Protein AF-A0A939ND04-F1 (afdb_monomer)

InterPro domains:
  IPR038147 Cox superfamily [G3DSA:6.10.200.10] (1-58)

Foldseek 3Di:
DDDVDQKDFLVVVCVVVVDDSVVVVVCVVVVVFDWDDQDPVCPPPTIITGNVVVVVVVCVVPVDDDDD

Structure (mmCIF, N/CA/C/O backbone):
data_AF-A0A939ND04-F1
#
_entry.id   AF-A0A939ND04-F1
#
loop_
_atom_site.group_PDB
_atom_site.id
_atom_site.type_symbol
_atom_site.label_atom_id
_atom_site.label_alt_id
_atom_site.label_comp_id
_atom_site.label_asym_id
_atom_site.label_entity_id
_atom_site.label_seq_id
_atom_site.pdbx_PDB_ins_code
_atom_site.Cartn_x
_atom_site.Cartn_y
_atom_site.Cartn_z
_atom_site.occupancy
_atom_site.B_iso_or_equiv
_atom_site.auth_seq_id
_atom_site.auth_comp_id
_atom_site.auth_asym_id
_atom_site.auth_atom_id
_atom_site.pdbx_PDB_model_num
ATOM 1 N N . MET A 1 1 ? 18.627 6.699 -2.459 1.00 50.34 1 MET A N 1
ATOM 2 C CA . MET A 1 1 ? 17.264 7.192 -2.157 1.00 50.34 1 MET A CA 1
ATOM 3 C C . MET A 1 1 ? 17.105 7.104 -0.650 1.00 50.34 1 MET A C 1
ATOM 5 O O . MET A 1 1 ? 17.196 6.004 -0.133 1.00 50.34 1 MET A O 1
ATOM 9 N N . ASN A 1 2 ? 16.983 8.224 0.066 1.00 56.78 2 ASN A N 1
ATOM 10 C CA . ASN A 1 2 ? 16.814 8.174 1.520 1.00 56.78 2 ASN A CA 1
ATOM 11 C C . ASN A 1 2 ? 15.371 7.749 1.835 1.00 56.78 2 ASN A C 1
ATOM 13 O O . ASN A 1 2 ? 14.443 8.442 1.420 1.00 56.78 2 ASN A O 1
ATOM 17 N N . ILE A 1 3 ? 15.177 6.622 2.524 1.00 62.66 3 ILE A N 1
ATOM 18 C CA . ILE A 1 3 ? 13.857 6.187 3.001 1.00 62.66 3 I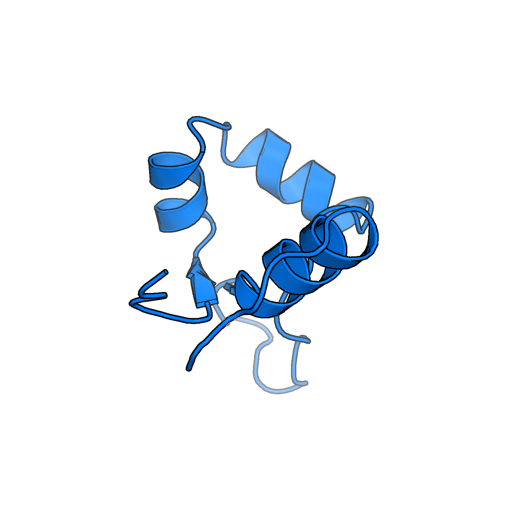LE A CA 1
ATOM 19 C C . ILE A 1 3 ? 13.736 6.664 4.457 1.00 62.66 3 ILE A C 1
ATOM 21 O O . ILE A 1 3 ? 14.259 6.001 5.349 1.00 62.66 3 ILE A O 1
ATOM 25 N N . PRO A 1 4 ? 13.063 7.798 4.736 1.00 63.81 4 PRO A N 1
ATOM 26 C CA . PRO A 1 4 ? 13.046 8.392 6.077 1.00 63.81 4 PRO A CA 1
ATOM 27 C C . PRO A 1 4 ? 12.344 7.509 7.122 1.00 63.81 4 PRO A C 1
ATOM 29 O O . PRO A 1 4 ? 12.597 7.642 8.315 1.00 63.81 4 PRO A O 1
ATOM 32 N N . SER A 1 5 ? 11.463 6.603 6.686 1.00 78.25 5 SER A N 1
ATOM 33 C CA . SER A 1 5 ? 10.883 5.544 7.512 1.00 78.25 5 SER A CA 1
ATOM 34 C C . SER A 1 5 ? 10.501 4.352 6.629 1.00 78.25 5 SER A C 1
ATOM 36 O O . SER A 1 5 ? 9.802 4.550 5.632 1.00 78.25 5 SER A O 1
ATOM 38 N N . PRO A 1 6 ? 10.881 3.110 6.983 1.00 87.31 6 PRO A N 1
ATOM 39 C CA . PRO A 1 6 ? 10.520 1.920 6.208 1.00 87.31 6 PRO A CA 1
ATOM 40 C C . PRO A 1 6 ? 9.017 1.602 6.263 1.00 87.31 6 PRO A C 1
ATOM 42 O O . PRO A 1 6 ? 8.534 0.781 5.483 1.00 87.31 6 PRO A O 1
ATOM 45 N N . TYR A 1 7 ? 8.273 2.257 7.162 1.00 91.06 7 TYR A N 1
ATOM 46 C CA . TYR A 1 7 ? 6.838 2.073 7.331 1.00 91.06 7 TYR A CA 1
ATOM 47 C C . TYR A 1 7 ? 6.069 3.395 7.292 1.00 91.06 7 TYR A C 1
ATOM 49 O O . TYR A 1 7 ? 6.482 4.374 7.918 1.00 91.06 7 TYR A O 1
ATOM 57 N N . LEU A 1 8 ? 4.900 3.385 6.647 1.00 92.88 8 LEU A N 1
ATOM 58 C CA . LEU A 1 8 ? 3.922 4.478 6.679 1.00 92.88 8 LEU A CA 1
ATOM 59 C C . LEU A 1 8 ? 2.559 3.990 7.167 1.00 92.88 8 LEU A C 1
ATOM 61 O O . LEU A 1 8 ? 2.142 2.876 6.870 1.00 92.88 8 LEU A O 1
ATOM 65 N N . THR A 1 9 ? 1.822 4.839 7.881 1.00 93.50 9 THR A N 1
ATOM 66 C CA . THR A 1 9 ? 0.393 4.595 8.123 1.00 93.50 9 THR A CA 1
ATOM 67 C C . THR A 1 9 ? -0.411 4.775 6.833 1.00 93.50 9 THR A C 1
ATOM 69 O O . THR A 1 9 ? 0.061 5.401 5.883 1.00 93.50 9 THR A O 1
ATOM 72 N N . ILE A 1 10 ? -1.662 4.301 6.810 1.00 94.25 10 ILE A N 1
ATOM 73 C CA . ILE A 1 10 ? -2.595 4.571 5.699 1.00 94.25 10 ILE A CA 1
ATOM 74 C C . ILE A 1 10 ? -2.753 6.083 5.475 1.00 94.25 10 ILE A C 1
ATOM 76 O O . ILE A 1 10 ? -2.797 6.530 4.334 1.00 94.25 10 ILE A O 1
ATOM 80 N N . GLU A 1 11 ? -2.804 6.882 6.546 1.00 94.88 11 GLU A N 1
ATOM 81 C CA . GLU A 1 11 ? -2.836 8.346 6.462 1.00 94.88 11 GLU A CA 1
ATOM 82 C C . GLU A 1 11 ? -1.640 8.899 5.686 1.00 94.88 11 GLU A C 1
ATOM 84 O O . GLU A 1 11 ? -1.827 9.627 4.714 1.00 94.88 11 GLU A O 1
ATOM 89 N N . ALA A 1 12 ? -0.423 8.554 6.110 1.00 94.12 12 ALA A N 1
ATOM 90 C CA . ALA A 1 12 ? 0.791 9.095 5.515 1.00 94.12 12 ALA A CA 1
ATOM 91 C C . ALA A 1 12 ? 0.974 8.603 4.074 1.00 94.12 12 ALA A C 1
ATOM 93 O O . ALA A 1 12 ? 1.348 9.379 3.200 1.00 94.12 12 ALA A O 1
ATOM 94 N N . PHE A 1 13 ? 0.639 7.340 3.802 1.00 94.12 13 PHE A N 1
ATOM 95 C CA . PHE A 1 13 ? 0.686 6.790 2.451 1.00 94.12 13 PHE A CA 1
ATOM 96 C C . PHE A 1 13 ? -0.353 7.432 1.525 1.00 94.12 13 PHE A C 1
ATOM 98 O O . PHE A 1 13 ? -0.062 7.678 0.360 1.00 94.12 13 PHE A O 1
ATOM 105 N N . SER A 1 14 ? -1.545 7.760 2.033 1.00 96.44 14 SER A N 1
ATOM 106 C CA . SER A 1 14 ? -2.565 8.500 1.279 1.00 96.44 14 SER A CA 1
ATOM 107 C C . SER A 1 14 ? -2.075 9.892 0.887 1.00 96.44 14 SER A C 1
ATOM 109 O O . SER A 1 14 ? -2.227 10.281 -0.266 1.00 96.44 14 SER A O 1
ATOM 111 N N . GLN A 1 15 ? -1.412 10.609 1.800 1.00 95.19 15 GLN A N 1
ATOM 112 C CA . GLN A 1 15 ? -0.794 11.901 1.478 1.00 95.19 15 GLN A CA 1
ATOM 113 C C . GLN A 1 15 ? 0.360 11.761 0.476 1.00 95.19 15 GLN A C 1
ATOM 115 O O . GLN A 1 15 ? 0.493 12.583 -0.422 1.00 95.19 15 GLN A O 1
ATOM 120 N N . HIS A 1 16 ? 1.176 10.713 0.609 1.00 90.94 16 HIS A N 1
ATOM 121 C CA . HIS A 1 16 ? 2.323 10.468 -0.265 1.00 90.94 16 HIS A CA 1
ATOM 122 C C . HIS A 1 16 ? 1.924 10.067 -1.696 1.00 90.94 16 HIS A C 1
ATOM 124 O O . HIS A 1 16 ? 2.526 10.535 -2.654 1.00 90.94 16 HIS A O 1
ATOM 130 N N . SER A 1 17 ? 0.922 9.195 -1.839 1.00 92.88 17 SER A N 1
ATOM 131 C CA . SER A 1 17 ? 0.510 8.615 -3.128 1.00 92.88 17 SER A CA 1
ATOM 132 C C . SER A 1 17 ? -0.638 9.358 -3.816 1.00 92.88 17 SER A C 1
ATOM 134 O O . SER A 1 17 ? -0.909 9.104 -4.986 1.00 92.88 17 SER A O 1
ATOM 136 N N . GLY A 1 18 ? -1.368 10.214 -3.093 1.00 96.31 18 GLY A N 1
ATOM 137 C CA . GLY A 1 18 ? -2.611 10.831 -3.570 1.00 96.31 18 GLY A CA 1
ATOM 138 C C . GLY A 1 18 ? -3.811 9.874 -3.633 1.00 96.31 18 GLY A C 1
ATOM 139 O O . GLY A 1 18 ? -4.913 10.293 -3.984 1.00 96.31 18 GLY A O 1
ATOM 140 N N . LEU A 1 19 ? -3.639 8.596 -3.277 1.00 97.12 19 LEU A N 1
ATOM 141 C CA . LEU A 1 19 ? -4.716 7.609 -3.287 1.00 97.12 19 LEU A CA 1
ATOM 142 C C . LEU A 1 19 ? -5.658 7.800 -2.096 1.00 97.12 19 LEU A C 1
ATOM 144 O O . LEU A 1 19 ? -5.241 8.111 -0.974 1.00 97.12 19 LEU A O 1
ATOM 148 N N . SER A 1 20 ? -6.950 7.545 -2.317 1.00 97.94 20 SER A N 1
ATOM 149 C CA . SER A 1 20 ? -7.933 7.578 -1.236 1.00 97.94 20 SER A CA 1
ATOM 150 C C . SER A 1 20 ? -7.671 6.456 -0.226 1.00 97.94 20 SER A C 1
ATOM 152 O O . SER A 1 20 ? -7.264 5.346 -0.578 1.00 97.94 20 SER A O 1
ATOM 154 N N . LYS A 1 21 ? -7.964 6.712 1.055 1.00 9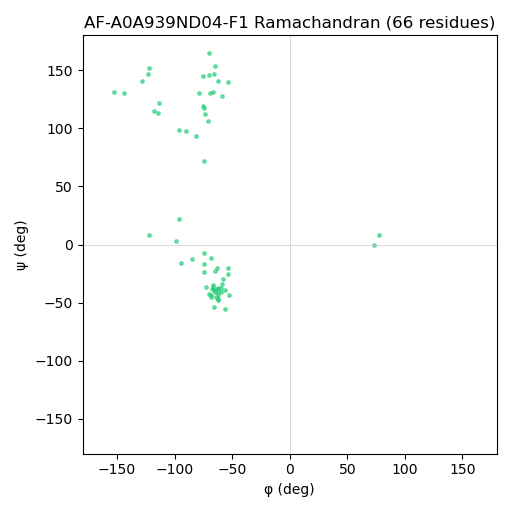6.81 21 LYS A N 1
ATOM 155 C CA . LYS A 1 21 ? -7.803 5.701 2.114 1.00 96.81 21 LYS A CA 1
ATOM 156 C C . LYS A 1 21 ? -8.619 4.429 1.857 1.00 96.81 2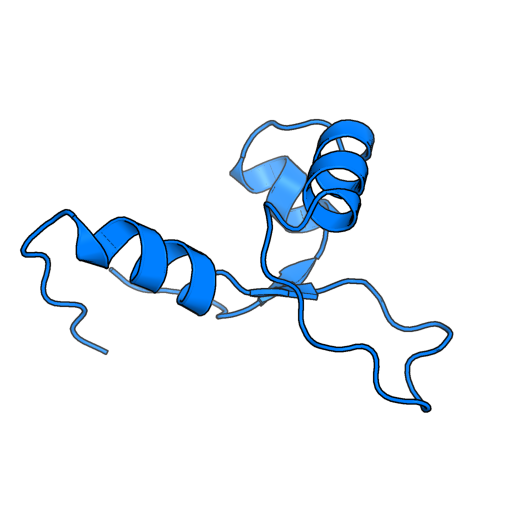1 LYS A C 1
ATOM 158 O O . LYS A 1 21 ? -8.220 3.374 2.332 1.00 96.81 21 LYS A O 1
ATOM 163 N N . SER A 1 22 ? -9.762 4.525 1.166 1.00 97.25 22 SER A N 1
ATOM 164 C CA . SER A 1 22 ? -10.557 3.345 0.787 1.00 97.25 22 SER A CA 1
ATOM 165 C C . SER A 1 22 ? -9.782 2.482 -0.197 1.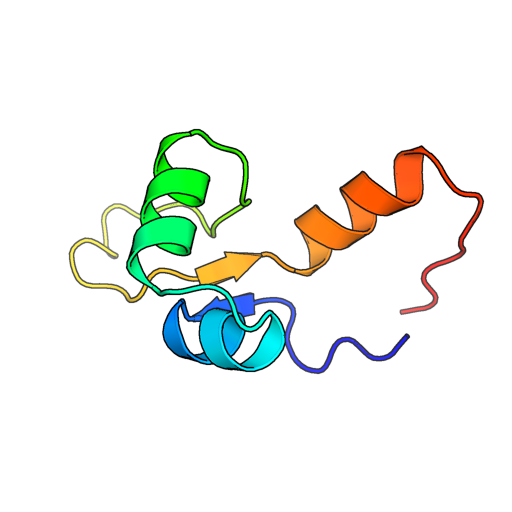00 97.25 22 SER A C 1
ATOM 167 O O . SER A 1 22 ? -9.480 1.343 0.127 1.00 97.25 22 SER A O 1
ATOM 169 N N . THR A 1 23 ? -9.322 3.079 -1.301 1.00 97.69 23 THR A N 1
ATOM 170 C CA . THR A 1 23 ? -8.510 2.396 -2.321 1.00 97.69 23 THR A CA 1
ATOM 171 C C . THR A 1 23 ? -7.300 1.705 -1.704 1.00 97.69 23 THR A C 1
ATOM 173 O O . THR A 1 23 ? -7.008 0.559 -2.017 1.00 97.69 23 THR A O 1
ATOM 176 N N . ILE A 1 24 ? -6.612 2.375 -0.775 1.00 96.81 24 ILE A N 1
ATOM 177 C CA . ILE A 1 24 ? -5.458 1.799 -0.076 1.00 96.81 24 ILE A CA 1
ATOM 178 C C . ILE A 1 24 ? -5.861 0.569 0.750 1.00 96.81 24 ILE A C 1
ATOM 180 O O . ILE A 1 24 ? -5.132 -0.419 0.757 1.00 96.81 24 ILE A O 1
ATOM 184 N N . ARG A 1 25 ? -7.009 0.595 1.441 1.00 95.12 25 ARG A N 1
ATOM 185 C CA . ARG A 1 25 ? -7.507 -0.579 2.180 1.00 95.12 25 ARG A CA 1
ATOM 186 C C . ARG A 1 25 ? -7.861 -1.726 1.243 1.00 95.12 25 ARG A C 1
ATOM 188 O O . ARG A 1 25 ? -7.507 -2.855 1.566 1.00 95.12 25 ARG A O 1
ATOM 195 N N . ASP A 1 26 ? -8.477 -1.431 0.104 1.00 96.62 26 ASP A N 1
ATOM 196 C CA . ASP A 1 26 ? -8.820 -2.434 -0.905 1.00 96.62 26 ASP A CA 1
ATOM 197 C C . ASP A 1 26 ? -7.541 -3.068 -1.475 1.00 96.62 26 ASP A C 1
ATOM 199 O O . ASP A 1 26 ? -7.393 -4.283 -1.481 1.00 96.62 26 ASP A O 1
ATOM 203 N N . MET A 1 27 ? -6.526 -2.263 -1.807 1.00 95.88 27 MET A N 1
ATOM 204 C CA . MET A 1 27 ? -5.215 -2.759 -2.245 1.00 95.88 27 MET A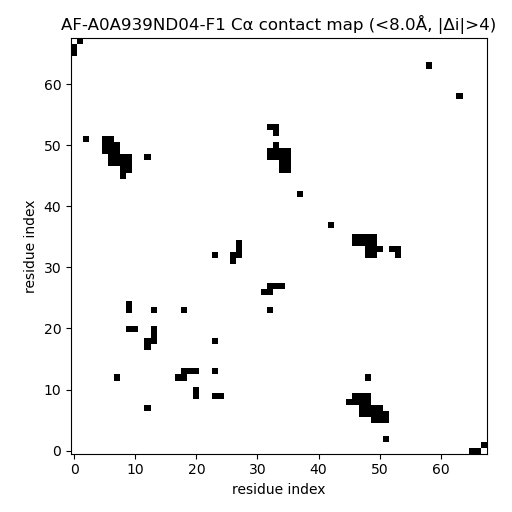 CA 1
ATOM 205 C C . MET A 1 27 ? -4.514 -3.633 -1.196 1.00 95.88 27 MET A C 1
ATOM 207 O O . MET A 1 27 ? -3.844 -4.598 -1.555 1.00 95.88 27 MET A O 1
ATOM 211 N N . ILE A 1 28 ? -4.640 -3.304 0.093 1.00 94.31 28 ILE A N 1
ATOM 212 C CA . ILE A 1 28 ? -4.104 -4.133 1.182 1.00 94.31 28 ILE A CA 1
ATOM 213 C C . ILE A 1 28 ? -4.875 -5.454 1.278 1.00 94.31 28 ILE A C 1
ATOM 215 O O . ILE A 1 28 ? -4.253 -6.500 1.447 1.00 94.31 28 ILE A O 1
ATOM 219 N N . ALA A 1 29 ? -6.206 -5.419 1.171 1.00 92.31 29 ALA A N 1
ATOM 220 C CA . ALA A 1 29 ? -7.049 -6.613 1.197 1.00 92.31 29 ALA A CA 1
ATOM 221 C C . ALA A 1 29 ? -6.751 -7.551 0.015 1.00 92.31 29 ALA A C 1
ATOM 223 O O . ALA A 1 29 ? -6.665 -8.760 0.208 1.00 92.31 29 ALA A O 1
ATOM 224 N N . ASP A 1 30 ? -6.494 -6.980 -1.161 1.00 93.94 30 ASP A N 1
ATOM 225 C CA . ASP A 1 30 ? -6.101 -7.703 -2.374 1.00 93.94 30 ASP A CA 1
ATOM 226 C C . ASP A 1 30 ? -4.643 -8.205 -2.342 1.00 93.94 30 ASP A C 1
ATOM 228 O O . ASP A 1 30 ? -4.203 -8.886 -3.265 1.00 93.94 30 ASP A O 1
ATOM 232 N N . GLY A 1 31 ? -3.852 -7.833 -1.326 1.00 91.19 31 GLY A N 1
ATOM 233 C CA . GLY A 1 31 ? -2.436 -8.203 -1.212 1.00 91.19 31 GLY A CA 1
ATOM 234 C C . GLY A 1 31 ? -1.479 -7.396 -2.100 1.00 91.19 31 GLY A C 1
ATOM 235 O O . GLY A 1 31 ? -0.293 -7.706 -2.162 1.00 91.19 31 GLY A O 1
ATOM 236 N N . ARG A 1 32 ? -1.962 -6.335 -2.757 1.00 93.62 32 ARG A N 1
ATOM 237 C CA . ARG A 1 32 ? -1.166 -5.460 -3.638 1.00 93.62 32 ARG A CA 1
ATOM 238 C C . ARG A 1 32 ? -0.226 -4.524 -2.877 1.00 9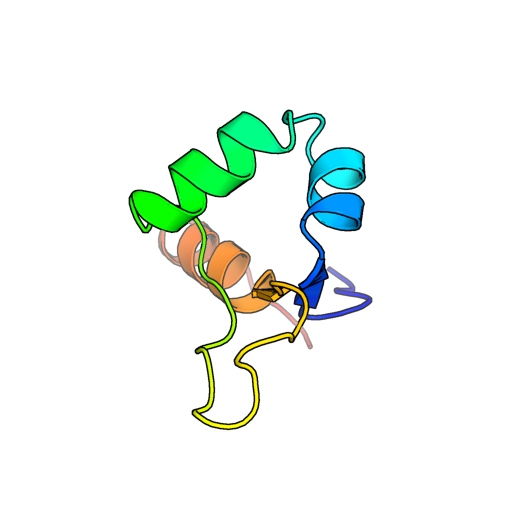3.62 32 ARG A C 1
ATOM 240 O O . ARG A 1 32 ? 0.752 -4.052 -3.447 1.00 93.62 32 ARG A O 1
ATOM 247 N N . LEU A 1 33 ? -0.520 -4.225 -1.609 1.00 94.38 33 LEU A N 1
ATOM 248 C CA . LEU A 1 33 ? 0.351 -3.422 -0.746 1.00 94.38 33 LEU A CA 1
ATOM 249 C C . LEU A 1 33 ? 0.904 -4.268 0.406 1.00 94.38 33 LEU A C 1
ATOM 251 O O . LEU A 1 33 ? 0.118 -4.771 1.215 1.00 94.38 33 LEU A O 1
ATOM 255 N N . PRO A 1 34 ? 2.238 -4.383 0.545 1.00 94.31 34 PRO A N 1
ATOM 256 C CA . PRO A 1 34 ? 2.829 -5.091 1.668 1.00 94.31 34 PRO A CA 1
ATOM 257 C C . PRO A 1 34 ? 2.600 -4.303 2.961 1.00 94.31 34 PRO A C 1
ATOM 259 O O . PRO A 1 34 ? 2.894 -3.110 3.050 1.00 94.31 34 PRO A O 1
ATOM 262 N N . VAL A 1 35 ? 2.102 -4.977 3.996 1.00 93.38 35 VAL A N 1
ATOM 263 C CA . VAL A 1 35 ? 1.885 -4.397 5.329 1.00 93.38 35 VAL A CA 1
ATOM 264 C C . VAL A 1 35 ? 2.647 -5.180 6.389 1.00 93.38 35 VAL A C 1
ATOM 266 O O . VAL A 1 35 ? 2.880 -6.380 6.250 1.00 93.38 35 VAL A O 1
ATOM 269 N N . ARG A 1 36 ? 3.032 -4.510 7.479 1.00 86.56 36 ARG A N 1
ATOM 270 C CA . ARG A 1 36 ? 3.582 -5.181 8.660 1.00 86.56 36 ARG A CA 1
ATOM 271 C C . ARG A 1 36 ? 2.548 -6.184 9.179 1.00 86.56 36 ARG A C 1
ATOM 273 O O . ARG A 1 36 ? 1.393 -5.816 9.402 1.00 86.56 36 ARG A O 1
ATOM 280 N N . GLY A 1 37 ? 2.971 -7.434 9.370 1.00 73.56 37 GLY A N 1
ATOM 281 C CA . GLY A 1 37 ? 2.107 -8.506 9.861 1.00 73.56 37 GLY A CA 1
ATOM 282 C C . GLY A 1 37 ? 1.412 -8.126 11.170 1.00 73.56 37 GLY A C 1
ATOM 283 O O . GLY A 1 37 ? 2.011 -7.501 12.048 1.00 73.56 37 GLY A O 1
ATOM 284 N N . LYS A 1 38 ? 0.134 -8.494 11.296 1.00 64.75 38 LYS A N 1
ATOM 285 C CA . LYS A 1 38 ? -0.633 -8.296 12.529 1.00 64.75 38 LYS A CA 1
ATOM 286 C C . LYS A 1 38 ? -0.102 -9.277 13.580 1.00 64.75 38 LYS A C 1
ATOM 288 O O . LYS A 1 38 ? -0.380 -10.467 13.476 1.00 64.75 38 LYS A O 1
ATOM 293 N N . SER A 1 39 ? 0.648 -8.804 14.581 1.00 60.66 39 SER A N 1
ATOM 294 C CA . SER A 1 39 ? 0.890 -9.623 15.781 1.00 60.66 39 SER A CA 1
ATOM 295 C C . SER A 1 39 ? -0.435 -9.849 16.514 1.00 60.66 39 SER A C 1
ATOM 297 O O . SER A 1 39 ? -1.333 -9.002 16.437 1.00 60.66 39 SER A O 1
ATOM 299 N N . ALA A 1 40 ? -0.559 -10.948 17.262 1.00 58.75 40 ALA A N 1
ATOM 300 C CA . ALA A 1 40 ? -1.721 -11.223 18.116 1.00 58.75 40 ALA A CA 1
ATOM 301 C C . ALA A 1 40 ? -2.026 -10.061 19.088 1.00 58.75 40 ALA A C 1
ATOM 303 O O . ALA A 1 40 ? -3.182 -9.834 19.453 1.00 58.75 40 ALA A O 1
ATOM 304 N N . ASP A 1 41 ? -1.001 -9.274 19.416 1.00 62.66 41 ASP A N 1
ATOM 305 C CA . ASP A 1 41 ? -1.028 -8.118 20.321 1.00 62.66 41 ASP A CA 1
ATOM 306 C C . ASP A 1 41 ? -1.464 -6.819 19.615 1.00 62.66 41 ASP A C 1
ATOM 308 O O . ASP A 1 41 ? -1.794 -5.820 20.250 1.00 62.66 41 ASP A O 1
ATOM 312 N N . MET A 1 42 ? -1.512 -6.815 18.279 1.00 64.31 42 MET A N 1
ATOM 313 C CA . MET A 1 42 ? -1.813 -5.645 17.445 1.00 64.31 42 MET A CA 1
ATOM 314 C C . MET A 1 42 ? -3.283 -5.561 17.018 1.00 64.31 42 MET A C 1
ATOM 316 O O . MET A 1 42 ? -3.601 -4.862 16.057 1.00 64.31 42 MET A O 1
ATOM 320 N N . LYS A 1 43 ? -4.213 -6.206 17.739 1.00 58.94 43 LYS A N 1
ATOM 321 C CA . LYS A 1 43 ? -5.661 -6.189 17.422 1.00 58.94 43 LYS A CA 1
ATOM 322 C C . LYS A 1 43 ? -6.262 -4.779 17.277 1.00 58.94 43 LYS A C 1
ATOM 324 O O . LYS A 1 43 ? -7.303 -4.630 16.647 1.00 58.94 43 LYS A O 1
ATOM 329 N N . ARG A 1 44 ? -5.610 -3.749 17.834 1.00 66.62 44 ARG A N 1
ATOM 330 C CA . ARG A 1 44 ? -5.976 -2.321 17.714 1.00 66.62 44 ARG A CA 1
ATOM 331 C C . ARG A 1 44 ? -4.862 -1.441 17.122 1.00 66.62 44 ARG A C 1
ATOM 333 O O . ARG A 1 44 ? -4.966 -0.218 17.150 1.00 66.62 44 ARG A O 1
ATOM 340 N N . GLY A 1 45 ? -3.783 -2.043 16.624 1.00 73.19 45 GLY A N 1
ATOM 341 C CA . GLY A 1 45 ? -2.650 -1.319 16.054 1.00 73.19 45 GLY A CA 1
ATOM 342 C C . GLY A 1 45 ? -3.008 -0.658 14.723 1.00 73.19 45 GLY A C 1
ATOM 343 O O . GLY A 1 45 ? -3.787 -1.200 13.937 1.00 73.19 45 GLY A O 1
ATOM 344 N N . LYS A 1 46 ? -2.422 0.514 14.448 1.00 84.00 46 LYS A N 1
ATOM 345 C CA . LYS A 1 46 ? -2.522 1.138 13.122 1.00 84.00 46 LYS A CA 1
ATOM 346 C C . LYS A 1 46 ? -1.866 0.232 12.080 1.00 84.00 46 LYS A C 1
ATOM 348 O O . LYS A 1 46 ? -0.805 -0.336 12.328 1.00 84.00 46 LYS A O 1
ATOM 353 N N . VAL A 1 47 ? -2.484 0.137 10.906 1.00 89.94 47 VAL A N 1
ATOM 354 C CA . VAL A 1 47 ? -1.893 -0.556 9.756 1.00 89.94 47 VAL A CA 1
ATOM 355 C C . VAL A 1 47 ? -0.668 0.221 9.284 1.00 89.94 47 VAL A C 1
ATOM 357 O O . VAL A 1 47 ? -0.735 1.440 9.114 1.00 89.94 47 VAL A O 1
ATOM 360 N N . LEU A 1 48 ? 0.434 -0.499 9.082 1.00 92.75 48 LEU A N 1
ATOM 361 C CA . LEU A 1 48 ? 1.709 0.038 8.623 1.00 92.75 48 LEU A CA 1
ATOM 362 C C . LEU A 1 48 ? 2.074 -0.601 7.282 1.00 92.75 48 LEU A C 1
ATOM 364 O O . LEU A 1 48 ? 2.306 -1.805 7.222 1.00 92.75 48 LEU A O 1
ATOM 368 N N . ILE A 1 49 ? 2.120 0.200 6.225 1.00 93.81 49 ILE A N 1
ATOM 369 C CA . ILE A 1 49 ? 2.540 -0.182 4.874 1.00 93.81 49 ILE A CA 1
ATOM 370 C C . ILE A 1 49 ? 4.069 -0.214 4.840 1.00 93.81 49 ILE A C 1
ATOM 372 O O . ILE A 1 49 ? 4.706 0.734 5.293 1.00 93.81 49 ILE A O 1
ATOM 376 N N . ASN A 1 50 ? 4.647 -1.303 4.335 1.00 93.62 50 ASN A N 1
ATOM 377 C CA . ASN A 1 50 ? 6.088 -1.536 4.262 1.00 93.62 50 ASN A CA 1
ATOM 378 C C . ASN A 1 50 ? 6.645 -1.002 2.934 1.00 93.62 50 ASN A C 1
ATOM 380 O O . ASN A 1 50 ? 6.577 -1.674 1.906 1.00 93.62 50 ASN A O 1
ATOM 384 N N . LEU A 1 51 ? 7.205 0.208 2.958 1.00 91.56 51 LEU A N 1
ATOM 385 C CA . LEU A 1 51 ? 7.763 0.842 1.763 1.00 91.56 51 LEU A CA 1
ATOM 386 C C . LEU A 1 51 ? 8.998 0.116 1.238 1.00 91.56 51 LEU A C 1
ATOM 38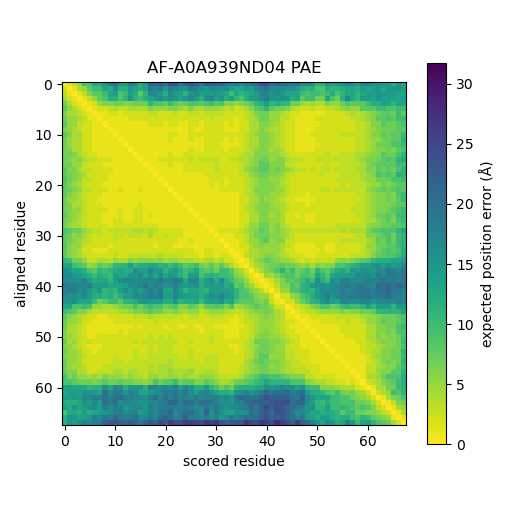8 O O . LEU A 1 51 ? 9.187 0.044 0.029 1.00 91.56 51 LEU A O 1
ATOM 392 N N . LEU A 1 52 ? 9.825 -0.437 2.128 1.00 89.50 52 LEU A N 1
ATOM 393 C CA . LEU A 1 52 ? 11.036 -1.140 1.716 1.00 89.50 52 LEU A CA 1
ATOM 394 C C . LEU A 1 52 ? 10.681 -2.355 0.855 1.00 89.50 52 LEU A C 1
ATOM 396 O O . LEU A 1 52 ? 11.213 -2.497 -0.236 1.00 89.50 52 LEU A O 1
ATOM 400 N N . ALA A 1 53 ? 9.723 -3.172 1.300 1.00 90.56 53 ALA A N 1
ATOM 401 C CA . ALA A 1 53 ? 9.251 -4.314 0.520 1.00 90.56 53 ALA A CA 1
ATOM 402 C C . ALA A 1 53 ? 8.669 -3.889 -0.837 1.00 90.56 53 ALA A C 1
ATOM 404 O O . ALA A 1 53 ? 8.951 -4.530 -1.845 1.00 90.56 53 ALA A O 1
ATOM 405 N N . LEU A 1 54 ? 7.899 -2.794 -0.867 1.00 90.38 54 LEU A N 1
ATOM 406 C CA . LEU A 1 54 ? 7.320 -2.256 -2.099 1.00 90.38 54 LEU A CA 1
ATOM 407 C C . LEU A 1 54 ? 8.407 -1.822 -3.097 1.00 90.38 54 LEU A C 1
ATOM 409 O O . LEU A 1 54 ? 8.341 -2.171 -4.272 1.00 90.38 54 LEU A O 1
ATOM 413 N N . TYR A 1 55 ? 9.424 -1.091 -2.636 1.00 87.69 55 TYR A N 1
ATOM 414 C CA . TYR A 1 55 ? 10.512 -0.617 -3.495 1.00 87.69 55 TY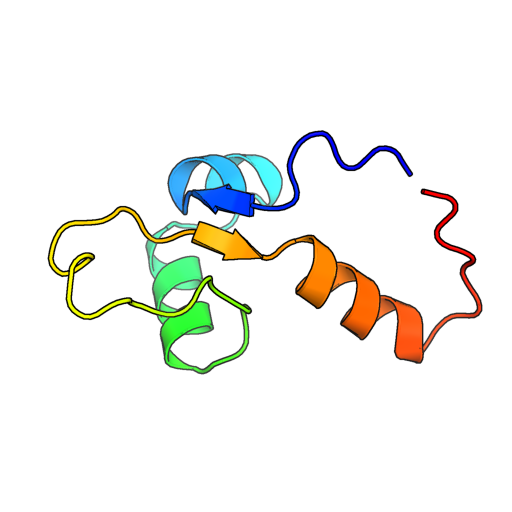R A CA 1
ATOM 415 C C . TYR A 1 55 ? 11.460 -1.733 -3.917 1.00 87.69 55 TYR A C 1
ATOM 417 O O . TYR A 1 55 ? 11.895 -1.741 -5.063 1.00 87.69 55 TYR A O 1
ATOM 425 N N . THR A 1 56 ? 11.740 -2.695 -3.036 1.00 87.56 56 THR A N 1
ATOM 426 C CA . THR A 1 56 ? 12.504 -3.894 -3.396 1.00 87.56 56 THR A CA 1
ATOM 427 C C . THR A 1 56 ? 11.784 -4.713 -4.462 1.00 87.56 56 THR A C 1
ATOM 429 O O . THR A 1 56 ? 12.431 -5.272 -5.341 1.00 87.56 56 THR A O 1
ATOM 432 N N . ASP A 1 57 ? 10.454 -4.806 -4.414 1.00 88.12 57 ASP A N 1
ATOM 433 C CA . ASP A 1 57 ? 9.705 -5.500 -5.459 1.00 88.12 57 ASP A CA 1
ATOM 434 C C . ASP A 1 57 ? 9.762 -4.743 -6.790 1.00 88.12 57 ASP A C 1
ATOM 436 O O . ASP A 1 57 ? 10.107 -5.328 -7.816 1.00 88.12 57 ASP A O 1
ATOM 440 N N . ALA A 1 58 ? 9.561 -3.422 -6.751 1.00 86.50 58 ALA A N 1
ATOM 441 C CA . ALA A 1 58 ? 9.709 -2.560 -7.920 1.00 86.50 58 ALA A CA 1
ATOM 442 C C . ALA A 1 58 ? 11.124 -2.617 -8.532 1.00 86.50 58 ALA A C 1
ATOM 444 O O . ALA A 1 58 ? 11.267 -2.552 -9.753 1.00 86.50 58 ALA A O 1
ATOM 445 N N . SER A 1 59 ? 12.171 -2.781 -7.714 1.00 84.69 59 SER A N 1
ATOM 446 C CA . SER A 1 59 ? 13.549 -2.905 -8.198 1.00 84.69 59 SER A CA 1
ATOM 447 C C . SER A 1 59 ? 13.858 -4.256 -8.841 1.00 84.69 59 SER A C 1
ATOM 449 O O . SER A 1 59 ? 14.827 -4.353 -9.571 1.00 84.69 59 SER A O 1
ATOM 451 N N . LYS A 1 60 ? 13.070 -5.320 -8.649 1.00 83.31 60 LYS A N 1
ATOM 452 C CA . LYS A 1 60 ? 13.379 -6.617 -9.294 1.00 83.31 60 LYS A CA 1
ATOM 453 C C . LYS A 1 60 ? 13.323 -6.561 -10.825 1.00 83.31 60 LYS A C 1
ATOM 455 O O . LYS A 1 60 ? 13.895 -7.425 -11.478 1.00 83.31 60 LYS A O 1
ATOM 460 N N . GLY A 1 61 ? 12.638 -5.565 -11.389 1.00 70.44 61 GLY A N 1
ATOM 461 C CA . GLY A 1 61 ? 12.579 -5.319 -12.832 1.00 70.44 61 GLY A CA 1
ATOM 462 C C . GLY A 1 61 ? 13.524 -4.224 -13.335 1.00 70.44 61 GLY A C 1
ATOM 463 O O . GLY A 1 61 ? 13.462 -3.885 -14.512 1.00 70.44 61 GLY A O 1
ATOM 464 N N . CYS A 1 62 ? 14.352 -3.630 -12.471 1.00 64.50 62 CYS A N 1
ATOM 465 C CA . CYS A 1 62 ? 15.192 -2.484 -12.810 1.00 64.50 62 CYS A CA 1
ATOM 466 C C . CYS A 1 62 ? 16.541 -2.591 -12.084 1.00 64.50 62 CYS A C 1
ATOM 468 O O . CYS A 1 62 ? 16.574 -2.809 -10.879 1.00 64.50 62 CYS A O 1
ATOM 470 N N . ASP A 1 63 ? 17.658 -2.427 -12.791 1.00 67.25 63 ASP A N 1
ATOM 471 C CA . ASP A 1 63 ? 19.009 -2.530 -12.218 1.00 67.25 63 ASP A CA 1
ATOM 472 C C . ASP A 1 63 ? 19.329 -1.275 -11.373 1.00 67.25 63 ASP A C 1
ATOM 474 O O . ASP A 1 63 ? 20.042 -0.360 -11.786 1.00 67.25 63 ASP A O 1
ATOM 478 N N . VAL A 1 64 ? 18.684 -1.154 -10.210 1.00 65.50 64 VAL A N 1
ATOM 479 C CA . VAL A 1 64 ? 18.815 -0.018 -9.287 1.00 65.50 64 VAL A CA 1
ATOM 480 C C . VAL A 1 64 ? 19.446 -0.471 -7.976 1.00 65.50 64 VAL A C 1
ATOM 482 O O . VAL A 1 64 ? 18.839 -1.185 -7.180 1.00 65.50 64 VAL A O 1
ATOM 485 N N . SER A 1 65 ? 20.660 0.013 -7.717 1.00 63.72 65 SER A N 1
ATOM 486 C CA . SER A 1 65 ? 21.365 -0.190 -6.450 1.00 63.72 65 SER A CA 1
ATOM 487 C C . SER A 1 65 ? 20.759 0.673 -5.340 1.00 63.72 65 SER A C 1
ATOM 489 O O . SER A 1 65 ? 20.868 1.903 -5.345 1.00 63.72 65 SER A O 1
ATOM 491 N N . LEU A 1 66 ? 20.134 0.029 -4.352 1.00 63.38 66 LEU A N 1
ATOM 492 C CA . LEU A 1 66 ? 19.693 0.676 -3.116 1.00 63.38 66 LEU A CA 1
ATOM 493 C C . LEU A 1 66 ? 20.886 0.779 -2.153 1.00 63.38 66 LEU A C 1
ATOM 495 O O . LEU A 1 66 ? 21.170 -0.1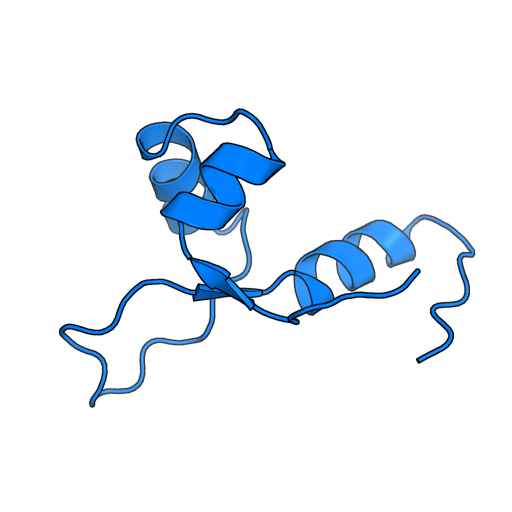54 -1.409 1.00 63.38 66 LEU A O 1
ATOM 499 N N . ASN A 1 67 ? 21.596 1.909 -2.171 1.00 57.69 67 ASN A N 1
ATOM 500 C CA . ASN A 1 67 ? 22.593 2.210 -1.139 1.00 57.69 67 ASN A CA 1
ATOM 501 C C . ASN A 1 67 ? 21.863 2.616 0.151 1.00 57.69 67 ASN A C 1
ATOM 503 O O . ASN A 1 67 ? 21.100 3.590 0.130 1.00 57.69 67 ASN A O 1
ATOM 507 N N . ALA A 1 68 ? 22.059 1.826 1.211 1.00 55.22 68 ALA A N 1
ATOM 508 C CA . ALA A 1 68 ? 21.494 2.027 2.547 1.00 55.22 68 ALA A CA 1
ATOM 509 C C . ALA A 1 68 ? 22.316 3.023 3.373 1.00 55.22 68 ALA A C 1
ATOM 511 O O . ALA A 1 68 ? 23.561 3.008 3.238 1.00 55.22 68 ALA A O 1
#

pLDDT: mean 83.18, std 14.23, range [50.34, 97.94]

Mean predicted aligned error: 6.46 Å

Radius of gyration: 12.92 Å; Cα contacts (8 Å, |Δi|>4): 60; chains: 1; bounding box: 33×23×33 Å

Nearest PDB structures (foldseek):
  4lhf-assembly1_A  TM=7.811E-01  e=8.233E-03  Peduovirus P2
  5k1y-assembly1_B  TM=4.625E-01  e=6.587E-01  Sulfolobus sp. NOB8H2
  6j0e-assembly1_A  TM=4.671E-01  e=1.130E+00  Corynebacterium glutamicum ATCC 13032
  8qfc-assembly1_B  TM=4.672E-01  e=2.072E+00  Homo sapiens
  8oj5-assembly1_A  TM=3.418E-01  e=1.056E+00  Homo sapiens

Solvent-accessible surface area (backbone atoms only — not comparable to full-atom values): 4265 Å² total; per-residue (Å²): 116,90,72,95,57,57,57,35,40,59,68,56,43,23,70,73,69,71,47,53,64,64,59,54,50,51,35,40,74,73,63,75,44,54,54,63,79,79,51,94,88,38,84,82,55,80,63,34,37,30,49,54,64,50,51,54,56,62,34,74,82,42,102,65,85,82,68,128

Secondary structure (DSSP, 8-state):
---S-SEEEHHHHHHHH---HHHHHHHHHTT-S-B----GGGTTPPPEEEHHHHHHHHHTTS------

Organism: Providencia rettgeri (NCBI:txid587)

Sequence (68 aa):
MNIPSPYLTIEAFSQHSGLSKSTIRDMIADGRLPVRGKSADMKRGKVLINLLALYTDASKGCDVSLNA